Protein AF-A0A1Q7E9I1-F1 (afdb_monomer_lite)

Radius of gyration: 24.89 Å; chains: 1; bounding box: 31×32×66 Å

pLDDT: mean 88.18, std 7.86, range [52.44, 97.25]

Secondary structure (DSSP, 8-state):
-HHHHHTTS----HHHHHHHHHHTT-----PPPTTTT---HHHHHHHHS-HHHHHHHHHHHHHHHHHHHHHTT--

Structure (mmCIF, N/CA/C/O backbone):
data_AF-A0A1Q7E9I1-F1
#
_entry.id   AF-A0A1Q7E9I1-F1
#
loop_
_atom_site.group_PDB
_atom_site.id
_atom_site.type_symbol
_atom_site.label_atom_id
_atom_site.label_alt_id
_atom_site.label_comp_id
_atom_site.label_asym_id
_atom_site.label_entity_id
_atom_site.label_seq_id
_atom_site.pdbx_PDB_ins_code
_atom_site.Cartn_x
_atom_site.Cartn_y
_atom_site.Cartn_z
_atom_site.occupancy
_atom_site.B_iso_or_equiv
_atom_site.auth_seq_id
_atom_site.auth_comp_id
_atom_site.auth_asym_id
_atom_site.auth_atom_id
_atom_site.pdbx_PDB_model_num
ATOM 1 N N . MET A 1 1 ? 2.654 1.431 29.357 1.00 74.94 1 MET A N 1
ATOM 2 C CA . MET A 1 1 ? 1.865 0.526 28.493 1.00 74.94 1 MET A CA 1
ATOM 3 C C . MET A 1 1 ? 1.734 1.113 27.086 1.00 74.94 1 MET A C 1
ATOM 5 O O . MET A 1 1 ? 2.319 0.538 26.186 1.00 74.94 1 MET A O 1
ATOM 9 N N . ILE A 1 2 ? 1.121 2.293 26.893 1.00 88.25 2 ILE A N 1
ATOM 10 C CA . ILE A 1 2 ? 1.082 2.974 25.576 1.00 88.25 2 ILE A CA 1
ATOM 11 C C . ILE A 1 2 ? 2.471 3.395 25.064 1.00 88.25 2 ILE A C 1
ATOM 13 O O . ILE A 1 2 ? 2.819 3.120 23.925 1.00 88.25 2 ILE A O 1
ATOM 17 N N . SER A 1 3 ? 3.333 3.918 25.940 1.00 92.50 3 SER A N 1
ATOM 18 C CA . SER A 1 3 ? 4.664 4.395 25.541 1.00 92.50 3 SER A CA 1
ATOM 19 C C . SER A 1 3 ? 5.600 3.301 25.002 1.00 92.50 3 SER A C 1
ATOM 21 O O . SER A 1 3 ? 6.537 3.599 24.272 1.00 92.50 3 SER A O 1
ATOM 23 N N . ALA A 1 4 ? 5.363 2.024 25.331 1.00 94.00 4 ALA A N 1
ATOM 24 C CA . ALA A 1 4 ? 6.103 0.904 24.741 1.00 94.00 4 ALA A CA 1
ATOM 25 C C . ALA A 1 4 ? 5.638 0.605 23.306 1.00 94.00 4 ALA A C 1
ATOM 27 O O . ALA A 1 4 ? 6.467 0.288 22.457 1.00 94.00 4 ALA A O 1
ATOM 28 N N . ILE A 1 5 ? 4.338 0.760 23.033 1.00 93.44 5 ILE A N 1
ATOM 29 C CA . ILE A 1 5 ? 3.761 0.671 21.685 1.00 93.44 5 ILE A CA 1
ATOM 30 C C . ILE A 1 5 ? 4.305 1.817 20.821 1.00 93.44 5 ILE A C 1
ATOM 32 O O . ILE A 1 5 ? 4.808 1.574 19.731 1.00 93.44 5 ILE A O 1
ATOM 36 N N . GLU A 1 6 ? 4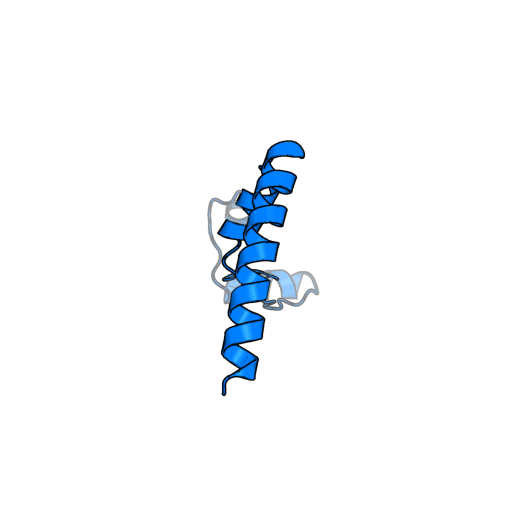.303 3.049 21.338 1.00 93.62 6 GLU A N 1
ATOM 37 C CA . GLU A 1 6 ? 4.809 4.234 20.621 1.00 93.62 6 GLU A CA 1
ATOM 38 C C . GLU A 1 6 ? 6.299 4.135 20.268 1.00 93.62 6 GLU A C 1
ATOM 40 O O . GLU A 1 6 ? 6.730 4.621 19.226 1.00 93.62 6 GLU A O 1
ATOM 45 N N . ARG A 1 7 ? 7.095 3.469 21.113 1.00 96.69 7 ARG A N 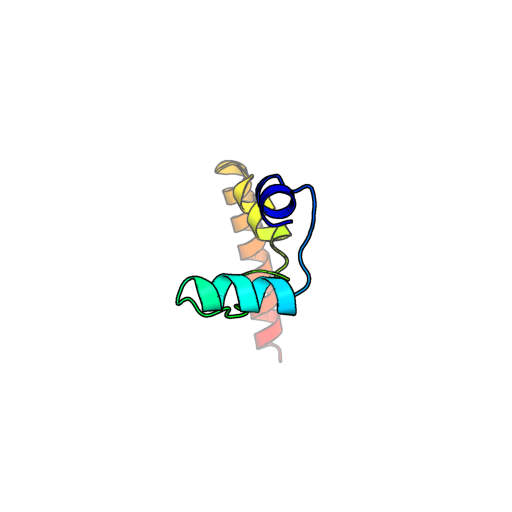1
ATOM 46 C CA . ARG A 1 7 ? 8.518 3.195 20.853 1.00 96.69 7 ARG A CA 1
ATOM 47 C C . ARG A 1 7 ? 8.762 1.948 19.994 1.00 96.69 7 ARG A C 1
ATOM 49 O O . ARG A 1 7 ? 9.916 1.566 19.821 1.00 96.69 7 ARG A O 1
ATOM 56 N N . GLY A 1 8 ? 7.716 1.271 19.518 1.00 94.88 8 GLY A N 1
ATOM 57 C CA . GLY A 1 8 ? 7.831 0.035 18.736 1.00 94.88 8 GLY A CA 1
ATOM 58 C C . GLY A 1 8 ? 8.366 -1.170 19.519 1.00 94.88 8 GLY A C 1
ATOM 59 O O . GLY A 1 8 ? 8.771 -2.162 18.926 1.00 94.88 8 GLY A O 1
ATOM 60 N N . GLN A 1 9 ? 8.382 -1.103 20.853 1.00 96.69 9 GLN A N 1
ATOM 61 C CA . GLN A 1 9 ? 8.844 -2.191 21.726 1.00 96.69 9 GLN A CA 1
ATOM 62 C C . GLN A 1 9 ? 7.758 -3.244 21.970 1.00 96.69 9 GLN A C 1
ATOM 64 O O . GLN A 1 9 ? 8.036 -4.309 22.520 1.00 96.69 9 GLN A O 1
ATOM 69 N N . GLN A 1 10 ? 6.518 -2.939 21.595 1.00 95.44 10 GLN A N 1
ATOM 70 C CA . GLN A 1 10 ? 5.382 -3.829 21.736 1.00 95.44 10 GLN A CA 1
ATOM 71 C C . GLN A 1 10 ? 4.501 -3.743 20.493 1.00 95.44 10 GLN A C 1
ATOM 73 O O . GLN A 1 10 ? 4.088 -2.653 20.107 1.00 95.44 10 GLN A O 1
ATOM 78 N N . ASP A 1 11 ? 4.157 -4.904 19.941 1.00 94.75 11 ASP A N 1
ATOM 79 C CA . ASP A 1 11 ? 3.143 -5.033 18.898 1.00 94.75 11 ASP A CA 1
ATOM 80 C C . ASP A 1 11 ? 1.765 -5.291 19.548 1.00 94.75 11 ASP A C 1
ATOM 82 O O . ASP A 1 11 ? 1.557 -6.340 20.177 1.00 94.75 11 ASP A O 1
ATOM 86 N N . PRO A 1 12 ? 0.835 -4.318 19.536 1.00 93.75 12 PRO A N 1
ATOM 87 C CA . PRO A 1 12 ? -0.475 -4.487 20.143 1.00 93.75 12 PRO A CA 1
ATOM 88 C C . PRO A 1 12 ? -1.347 -5.451 19.330 1.00 93.75 12 PRO A C 1
ATOM 90 O O . PRO A 1 12 ? -1.496 -5.332 18.119 1.00 93.75 12 PRO A O 1
ATOM 93 N N . ARG A 1 13 ? -2.040 -6.363 20.023 1.00 93.75 13 ARG A N 1
ATOM 94 C CA . ARG A 1 13 ? -3.108 -7.161 19.396 1.00 93.75 13 ARG A CA 1
ATOM 95 C C . ARG A 1 13 ? -4.234 -6.252 18.888 1.00 93.75 13 ARG A C 1
ATOM 97 O O . ARG A 1 13 ? -4.476 -5.194 19.471 1.00 93.75 13 ARG A O 1
ATOM 104 N N . HIS A 1 14 ? -4.992 -6.736 17.900 1.00 92.75 14 HIS A N 1
ATOM 105 C CA . HIS A 1 14 ? -6.129 -6.032 17.286 1.00 92.75 14 HIS A CA 1
ATOM 106 C C . HIS A 1 14 ? -7.035 -5.317 18.301 1.00 92.75 14 HIS A C 1
ATOM 108 O O . HIS A 1 14 ? -7.189 -4.105 18.234 1.00 92.75 14 HIS A O 1
ATOM 114 N N . GLY A 1 15 ? -7.560 -6.031 19.305 1.00 94.69 15 GLY A N 1
ATOM 115 C CA . GLY A 1 15 ? -8.477 -5.435 20.291 1.00 94.69 15 GLY A CA 1
ATOM 116 C C . GLY A 1 15 ? -7.848 -4.367 21.202 1.00 94.69 15 GLY A C 1
ATOM 117 O O . GLY A 1 15 ? -8.552 -3.600 21.852 1.00 94.69 15 GLY A O 1
ATOM 118 N N . THR A 1 16 ? -6.518 -4.290 21.292 1.00 95.12 16 THR A N 1
ATOM 119 C CA . THR A 1 16 ? -5.846 -3.160 21.955 1.00 95.12 16 THR A CA 1
ATOM 120 C C . THR A 1 16 ? -5.781 -1.953 21.027 1.00 95.12 16 THR A C 1
ATOM 122 O O . THR A 1 16 ? -6.058 -0.845 21.473 1.00 95.12 16 THR A O 1
ATOM 125 N N . LEU A 1 17 ? -5.468 -2.176 19.750 1.00 94.12 17 LEU A N 1
ATOM 126 C CA . LEU A 1 17 ? -5.452 -1.152 18.705 1.00 94.12 17 LEU A CA 1
ATOM 127 C C . LEU A 1 17 ? -6.833 -0.498 18.547 1.00 94.12 17 LEU A C 1
ATOM 129 O O . LEU A 1 17 ? -6.943 0.720 18.621 1.00 94.12 17 LEU A O 1
ATOM 133 N N . GLU A 1 18 ? -7.885 -1.307 18.454 1.00 95.69 18 GLU A N 1
ATOM 134 C CA . GLU A 1 18 ? -9.280 -0.862 18.353 1.00 95.69 18 GLU A CA 1
ATOM 135 C C . GLU A 1 18 ? -9.690 0.053 19.519 1.00 9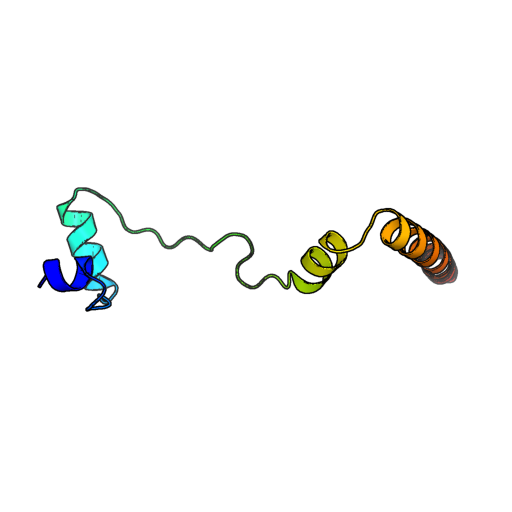5.69 18 GLU A C 1
ATOM 137 O O . GLU A 1 18 ? -10.215 1.141 19.302 1.00 95.69 18 GLU A O 1
ATOM 142 N N . ARG A 1 19 ? -9.362 -0.323 20.765 1.00 94.94 19 ARG A N 1
ATOM 143 C CA . ARG A 1 19 ? -9.656 0.503 21.952 1.00 94.94 19 ARG A CA 1
ATOM 144 C C . ARG A 1 19 ? -8.904 1.831 21.961 1.00 94.94 19 ARG A C 1
ATOM 146 O O . ARG A 1 19 ? -9.459 2.831 22.407 1.00 94.94 19 ARG A O 1
ATOM 153 N N . ILE A 1 20 ? -7.650 1.842 21.507 1.00 94.62 20 ILE A N 1
ATOM 154 C CA . ILE A 1 20 ? -6.848 3.069 21.420 1.00 94.62 20 ILE A CA 1
ATOM 155 C C . ILE A 1 20 ? -7.458 4.018 20.385 1.00 94.62 20 ILE A C 1
ATOM 157 O O . ILE A 1 20 ? -7.654 5.193 20.689 1.00 94.62 20 ILE A O 1
ATOM 161 N N . MET A 1 21 ? -7.798 3.509 19.197 1.00 95.25 21 MET A N 1
ATOM 162 C CA . MET A 1 21 ? -8.404 4.318 18.135 1.00 95.25 21 MET A CA 1
ATOM 163 C C . MET A 1 21 ? -9.771 4.859 18.563 1.00 95.25 21 MET A C 1
ATOM 165 O O . MET A 1 21 ? -10.010 6.060 18.448 1.00 95.25 21 MET A O 1
ATOM 169 N N . ALA A 1 22 ? -10.614 4.020 19.172 1.00 96.38 22 ALA A N 1
ATOM 170 C CA . ALA A 1 22 ? -11.919 4.437 19.679 1.00 96.38 22 ALA A CA 1
ATOM 171 C C . ALA A 1 22 ? -11.806 5.547 20.738 1.00 96.38 22 ALA A C 1
ATOM 173 O O . ALA A 1 22 ? -12.561 6.518 20.701 1.00 96.38 22 ALA A O 1
ATOM 174 N N . ALA A 1 23 ? -10.830 5.456 21.650 1.00 96.19 23 ALA A N 1
ATOM 175 C CA . ALA A 1 23 ? -10.573 6.502 22.642 1.00 96.19 23 ALA A CA 1
ATOM 176 C C . ALA A 1 23 ? -10.126 7.835 22.010 1.00 96.19 23 ALA A C 1
ATOM 178 O O . ALA A 1 23 ? -10.347 8.893 22.594 1.00 96.19 23 ALA A O 1
ATOM 179 N N . ALA A 1 24 ? -9.533 7.792 20.815 1.00 95.69 24 ALA A N 1
ATOM 180 C CA . ALA A 1 24 ? -9.183 8.965 20.016 1.00 95.69 24 ALA A CA 1
ATOM 181 C C . ALA A 1 24 ? -10.325 9.439 19.091 1.00 95.69 24 ALA A C 1
ATOM 183 O O . ALA A 1 24 ? -10.122 10.346 18.284 1.00 95.69 24 ALA A O 1
ATOM 184 N N . GLY A 1 25 ? -11.516 8.834 19.176 1.00 97.19 25 GLY A N 1
ATOM 185 C CA . GLY A 1 25 ? -12.639 9.132 18.285 1.00 97.19 25 GLY A CA 1
ATOM 186 C C . GLY A 1 25 ? -12.385 8.707 16.837 1.00 97.19 25 GLY A C 1
ATOM 187 O O . GLY A 1 25 ? -12.865 9.363 15.917 1.00 97.19 25 GLY A O 1
ATOM 188 N N . GLN A 1 26 ? -11.576 7.667 16.629 1.00 97.25 26 GLN A N 1
ATOM 189 C CA . GLN A 1 26 ? -11.244 7.096 15.325 1.00 97.25 26 GLN A CA 1
ATOM 190 C C . GLN A 1 26 ? -11.712 5.638 15.244 1.00 97.25 26 GLN A C 1
ATOM 192 O O . GLN A 1 26 ? -11.795 4.941 16.255 1.00 97.25 26 GLN A O 1
ATOM 197 N N . GLU A 1 27 ? -11.972 5.167 14.028 1.00 94.44 27 GLU A N 1
ATOM 198 C CA . GLU A 1 27 ? -12.318 3.774 13.736 1.00 94.44 27 GLU A CA 1
ATOM 199 C C . GLU A 1 27 ? -11.134 3.054 13.075 1.00 94.44 27 GLU A C 1
ATOM 201 O O . GLU A 1 27 ? -10.301 3.676 12.409 1.00 94.44 27 GLU A O 1
ATOM 206 N N . LEU A 1 28 ? -11.028 1.742 13.301 1.00 93.31 28 LEU A N 1
ATOM 207 C CA . LEU A 1 28 ? -9.986 0.909 12.712 1.00 93.31 28 LEU A CA 1
ATOM 208 C C . LEU A 1 28 ? -10.563 0.080 11.562 1.00 93.31 28 LEU A C 1
ATOM 210 O O . LEU A 1 28 ? -11.223 -0.926 11.799 1.00 93.31 28 LEU A O 1
ATOM 214 N N . ASP A 1 29 ? -10.221 0.454 10.331 1.00 91.75 29 ASP A N 1
ATOM 215 C CA . ASP A 1 29 ? -10.600 -0.294 9.133 1.00 91.75 29 ASP A CA 1
ATOM 216 C C . ASP A 1 29 ? -9.448 -1.134 8.579 1.00 91.75 29 ASP A C 1
ATOM 218 O O . ASP A 1 29 ? -8.318 -0.668 8.388 1.00 91.75 29 ASP A O 1
ATOM 222 N N . MET A 1 30 ? -9.754 -2.386 8.237 1.00 87.19 30 MET A N 1
ATOM 223 C CA . MET A 1 30 ? -8.841 -3.231 7.476 1.00 87.19 30 MET A CA 1
ATOM 224 C C . MET A 1 30 ? -9.019 -2.988 5.981 1.00 87.19 30 MET A C 1
ATOM 226 O O . MET A 1 30 ? -9.977 -3.450 5.365 1.00 87.19 30 MET A O 1
ATOM 230 N N . VAL A 1 31 ? -8.038 -2.325 5.375 1.00 87.81 31 VAL A N 1
ATOM 231 C CA . VAL A 1 31 ? -7.978 -2.150 3.923 1.00 87.81 31 VAL A CA 1
ATOM 232 C C . VAL A 1 31 ? -6.956 -3.095 3.306 1.00 87.81 31 VAL A C 1
ATOM 234 O O . VAL A 1 31 ? -5.822 -3.231 3.775 1.00 87.81 31 VAL A O 1
ATOM 237 N N . VAL A 1 32 ? -7.338 -3.742 2.205 1.00 83.56 32 VAL A N 1
ATOM 238 C CA . VAL A 1 32 ? -6.378 -4.482 1.385 1.00 83.56 32 VAL A CA 1
ATOM 239 C C . VAL A 1 32 ? -5.398 -3.474 0.798 1.00 83.56 32 VAL A C 1
ATOM 241 O O . VAL A 1 32 ? -5.789 -2.538 0.102 1.00 83.56 32 VAL A O 1
ATOM 244 N N . ARG A 1 33 ? -4.101 -3.660 1.057 1.00 82.38 33 ARG A N 1
ATOM 245 C CA . ARG A 1 33 ? -3.081 -2.824 0.420 1.00 82.38 33 ARG A CA 1
ATOM 246 C C . ARG A 1 33 ? -3.095 -3.073 -1.082 1.00 82.38 33 ARG A C 1
ATOM 248 O O . ARG A 1 33 ? -2.827 -4.191 -1.522 1.00 82.38 33 ARG A O 1
ATOM 255 N N . SER A 1 34 ? -3.333 -2.025 -1.866 1.00 79.19 34 SER A N 1
ATOM 256 C CA . SER A 1 34 ? -3.267 -2.100 -3.325 1.00 79.19 34 SER A CA 1
ATOM 257 C C . SER A 1 34 ? -1.930 -2.684 -3.790 1.00 79.19 34 SER A C 1
ATOM 259 O O . SER A 1 34 ? -0.842 -2.195 -3.468 1.00 79.19 34 SER A O 1
ATOM 261 N N . GLY A 1 35 ? -2.024 -3.779 -4.542 1.00 76.50 35 GLY A N 1
ATOM 262 C CA . GLY A 1 35 ? -0.888 -4.545 -5.045 1.00 76.50 35 GLY A CA 1
ATOM 263 C C . GLY A 1 35 ? -0.119 -5.364 -3.997 1.00 76.50 35 GLY A C 1
ATOM 264 O O . GLY A 1 35 ? 0.970 -5.849 -4.297 1.00 76.50 35 GLY A O 1
ATOM 265 N N . GLY A 1 36 ? -0.656 -5.541 -2.787 1.00 81.19 36 GLY A N 1
ATOM 266 C CA . GLY A 1 36 ? -0.249 -6.636 -1.906 1.00 81.19 36 GLY A CA 1
ATOM 267 C C . GLY A 1 36 ? -0.609 -7.978 -2.549 1.00 81.19 36 GLY A C 1
ATOM 268 O O . GLY A 1 36 ? -1.710 -8.136 -3.066 1.00 81.19 36 GLY A O 1
ATOM 269 N N . GLY A 1 37 ? 0.338 -8.917 -2.585 1.00 79.44 37 GLY A N 1
ATOM 270 C CA . GLY A 1 37 ? 0.150 -10.221 -3.237 1.00 79.44 37 GLY A CA 1
ATOM 271 C C . GLY A 1 37 ? 0.208 -10.205 -4.771 1.00 79.44 37 GLY A C 1
ATOM 272 O O . GLY A 1 37 ? 0.046 -11.252 -5.388 1.00 79.44 37 GLY A O 1
ATOM 273 N N . VAL A 1 38 ? 0.464 -9.053 -5.401 1.00 84.12 38 VAL A N 1
ATOM 274 C CA . VAL A 1 38 ? 0.718 -8.978 -6.847 1.00 84.12 38 VAL A CA 1
ATOM 275 C C . VAL A 1 38 ? 2.200 -9.229 -7.099 1.00 84.12 38 VAL A C 1
ATOM 277 O O . VAL A 1 38 ? 3.046 -8.535 -6.531 1.00 84.12 38 VAL A O 1
ATOM 280 N N . ASP A 1 39 ? 2.519 -10.186 -7.970 1.00 85.75 39 ASP A N 1
ATOM 281 C CA . ASP A 1 39 ? 3.884 -10.353 -8.464 1.00 85.75 39 ASP A CA 1
ATOM 282 C C . ASP A 1 39 ? 4.273 -9.135 -9.314 1.00 85.75 39 ASP A C 1
ATOM 284 O O . ASP A 1 39 ? 3.721 -8.882 -10.386 1.00 85.75 39 ASP A O 1
ATOM 288 N N . ARG A 1 40 ? 5.218 -8.346 -8.799 1.00 88.25 40 ARG A N 1
ATOM 289 C CA . ARG A 1 40 ? 5.732 -7.137 -9.455 1.00 88.25 40 ARG A CA 1
ATOM 290 C C . ARG A 1 40 ? 7.072 -7.368 -10.145 1.00 88.25 40 ARG A C 1
ATOM 292 O O . ARG A 1 40 ? 7.629 -6.406 -10.670 1.00 88.25 40 ARG A O 1
ATOM 299 N N . THR A 1 41 ? 7.587 -8.597 -10.155 1.00 90.50 41 THR A N 1
ATOM 300 C CA . THR A 1 41 ? 8.937 -8.926 -10.632 1.00 90.50 41 THR A CA 1
ATOM 301 C C . THR A 1 41 ? 9.158 -8.412 -12.049 1.00 90.50 41 THR A C 1
ATOM 303 O O . THR A 1 41 ? 10.009 -7.551 -12.259 1.00 90.50 41 THR A O 1
ATOM 306 N N . GLN A 1 42 ? 8.295 -8.797 -12.995 1.00 85.69 42 GLN A N 1
ATOM 307 C CA . GLN A 1 42 ? 8.417 -8.365 -14.392 1.00 85.69 42 GLN A CA 1
ATOM 308 C C . GLN A 1 42 ? 8.313 -6.846 -14.576 1.00 85.69 42 GLN A C 1
ATOM 310 O O . GLN A 1 42 ? 8.982 -6.276 -15.440 1.00 85.69 42 GLN A O 1
ATOM 315 N N . PHE A 1 43 ? 7.481 -6.174 -13.776 1.00 86.25 43 PHE A N 1
ATOM 316 C CA . PHE A 1 43 ? 7.340 -4.720 -13.842 1.00 86.25 43 PHE A CA 1
ATOM 317 C C . PHE A 1 43 ? 8.618 -4.025 -13.365 1.00 86.25 43 PHE A C 1
ATOM 319 O O . PHE A 1 43 ? 9.147 -3.156 -14.057 1.00 86.25 43 PHE A O 1
ATOM 326 N N . VAL A 1 44 ? 9.146 -4.447 -12.213 1.00 92.31 44 VAL A N 1
ATOM 327 C CA . VAL A 1 44 ? 10.383 -3.907 -11.635 1.00 92.31 44 VAL A CA 1
ATOM 328 C C . VAL A 1 44 ? 11.577 -4.174 -12.550 1.00 92.31 44 VAL A C 1
ATOM 330 O O . VAL A 1 44 ? 12.369 -3.267 -12.791 1.00 92.31 44 VAL A O 1
ATOM 333 N N . GLU A 1 45 ? 11.692 -5.379 -13.105 1.00 92.06 45 GLU A N 1
ATOM 334 C CA . GLU A 1 45 ? 12.745 -5.726 -14.065 1.00 92.06 45 GLU A CA 1
ATOM 335 C C . GLU A 1 45 ? 12.661 -4.866 -15.328 1.00 92.06 45 GLU A C 1
ATOM 337 O O . GLU A 1 45 ? 13.659 -4.288 -15.751 1.00 92.06 45 GLU A O 1
ATOM 342 N N . SER A 1 46 ? 11.460 -4.680 -15.879 1.00 88.62 46 SER A N 1
ATOM 343 C CA . SER A 1 46 ? 11.255 -3.853 -17.075 1.00 88.62 46 SER A CA 1
ATOM 344 C C . SER A 1 46 ? 11.580 -2.373 -16.854 1.00 88.62 46 SER A C 1
ATOM 346 O O . SER A 1 46 ? 11.941 -1.665 -17.799 1.00 88.62 46 SER A O 1
ATOM 348 N N . LEU A 1 47 ? 11.414 -1.864 -15.630 1.00 91.62 47 LEU A N 1
ATOM 349 C CA . LEU A 1 47 ? 11.791 -0.492 -15.275 1.00 91.62 47 LEU A CA 1
ATOM 350 C C . LEU A 1 47 ? 13.306 -0.296 -15.162 1.00 91.62 47 LEU A C 1
ATOM 352 O O . LEU A 1 47 ? 13.770 0.826 -15.332 1.00 91.62 47 LEU A O 1
ATOM 356 N N . ARG A 1 48 ? 14.074 -1.361 -14.901 1.00 94.69 48 ARG A N 1
ATOM 357 C CA . ARG A 1 48 ? 15.542 -1.302 -14.799 1.00 94.69 48 ARG A CA 1
ATOM 358 C C . ARG A 1 48 ? 16.248 -1.287 -16.155 1.00 94.69 48 ARG A C 1
ATOM 360 O O . ARG A 1 48 ? 17.428 -0.963 -16.207 1.00 94.69 48 ARG A O 1
ATOM 367 N N . LEU A 1 49 ? 15.544 -1.634 -17.230 1.00 93.75 49 LEU A N 1
ATOM 368 C CA . LEU A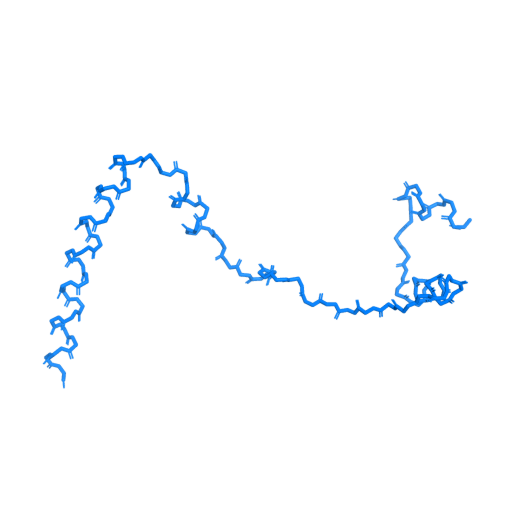 1 49 ? 16.102 -1.661 -18.580 1.00 93.75 49 LEU A CA 1
ATOM 369 C C . LEU A 1 49 ? 16.374 -0.247 -19.105 1.00 93.75 49 LEU A C 1
ATOM 371 O O . LEU A 1 49 ? 15.516 0.638 -19.031 1.00 93.75 49 LEU A O 1
ATOM 375 N N . THR A 1 50 ? 17.531 -0.068 -19.734 1.00 94.75 50 THR 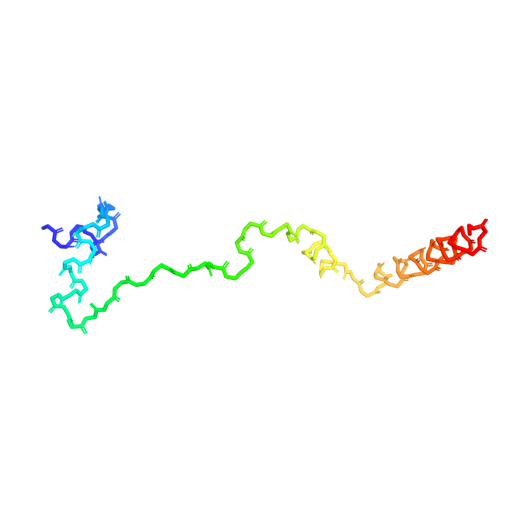A N 1
ATOM 376 C CA . THR A 1 50 ? 17.868 1.130 -20.508 1.00 94.75 50 THR A CA 1
ATOM 377 C C . THR A 1 50 ? 16.952 1.280 -21.733 1.00 94.75 50 THR A C 1
ATOM 379 O O . THR A 1 50 ? 16.345 0.303 -22.193 1.00 94.75 50 THR A O 1
ATOM 382 N N . PRO A 1 51 ? 16.849 2.485 -22.326 1.00 91.38 51 PRO A N 1
ATOM 383 C CA . PRO A 1 51 ? 16.077 2.683 -23.554 1.00 91.38 51 PRO A CA 1
ATOM 384 C C . PRO A 1 51 ? 16.468 1.723 -24.690 1.00 91.38 51 PRO A C 1
ATOM 386 O O . PRO A 1 51 ? 15.593 1.219 -25.395 1.00 91.38 51 PRO A O 1
ATOM 389 N N . GLU A 1 52 ? 17.759 1.419 -24.846 1.00 93.19 52 GLU A N 1
ATOM 390 C CA . GLU A 1 52 ? 18.241 0.507 -25.887 1.00 93.19 52 GLU A CA 1
ATOM 391 C C . GLU A 1 52 ? 17.819 -0.950 -25.627 1.00 93.19 52 GLU A C 1
ATOM 393 O O . GLU A 1 52 ? 17.334 -1.6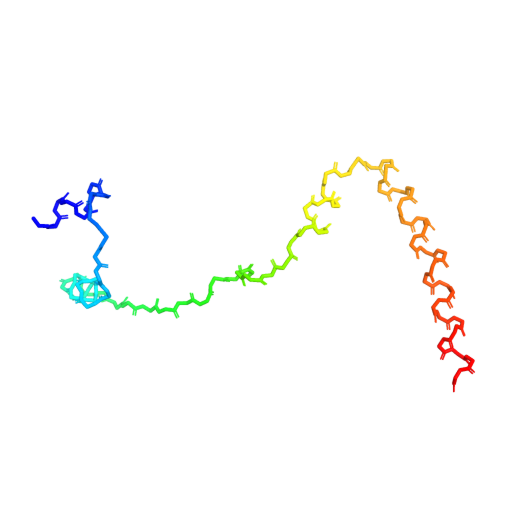37 -26.530 1.00 93.19 52 GLU A O 1
ATOM 398 N N . GLU A 1 53 ? 17.939 -1.424 -24.386 1.00 91.94 53 GLU A N 1
ATOM 399 C CA . GLU A 1 53 ? 17.502 -2.771 -23.996 1.00 91.94 53 GLU A CA 1
ATOM 400 C C . GLU A 1 53 ? 15.990 -2.939 -24.150 1.00 91.94 53 GLU A C 1
ATOM 402 O O . GLU A 1 53 ? 15.520 -3.967 -24.648 1.00 91.94 53 GLU A O 1
ATOM 407 N N . ARG A 1 54 ? 15.223 -1.895 -23.811 1.00 87.06 54 ARG A N 1
ATOM 408 C CA . ARG A 1 54 ? 13.776 -1.857 -24.045 1.00 87.06 54 ARG A CA 1
ATOM 409 C C . ARG A 1 54 ? 13.458 -2.032 -25.522 1.00 87.06 54 ARG A C 1
ATOM 411 O O . ARG A 1 54 ? 12.666 -2.907 -25.853 1.00 87.06 54 ARG A O 1
ATOM 418 N N . LEU A 1 55 ? 14.102 -1.273 -26.413 1.00 87.75 55 LEU A N 1
ATOM 419 C CA . LEU A 1 55 ? 13.891 -1.377 -27.864 1.00 87.75 55 LEU A CA 1
ATOM 420 C C . LEU A 1 55 ? 14.167 -2.792 -28.399 1.00 87.75 55 LEU A C 1
ATOM 422 O O . LEU A 1 55 ? 13.370 -3.320 -29.185 1.00 87.75 55 LEU A O 1
ATOM 426 N N . LYS A 1 56 ? 15.250 -3.435 -27.939 1.00 86.56 56 LYS A N 1
ATOM 427 C CA . LYS A 1 56 ? 15.579 -4.828 -28.294 1.00 86.56 56 LYS A CA 1
ATOM 428 C C . LYS A 1 56 ? 14.484 -5.797 -27.831 1.00 86.56 56 LYS A C 1
ATOM 430 O O . LYS A 1 56 ? 14.045 -6.647 -28.614 1.00 86.56 56 LYS A O 1
ATOM 435 N N . GLY A 1 57 ? 13.991 -5.623 -26.603 1.00 83.00 57 GLY A N 1
ATOM 436 C CA . GLY A 1 57 ? 12.882 -6.397 -26.040 1.00 83.00 57 GLY A CA 1
ATOM 437 C C . GLY A 1 57 ? 11.569 -6.229 -26.815 1.00 83.00 57 GLY A C 1
ATOM 438 O O . GLY A 1 57 ? 10.932 -7.222 -27.176 1.00 83.00 57 GLY A O 1
ATOM 439 N N . THR A 1 58 ? 11.185 -4.996 -27.164 1.00 82.06 58 THR A N 1
ATOM 440 C CA . THR A 1 58 ? 9.932 -4.714 -27.889 1.00 82.06 58 THR A CA 1
ATOM 441 C C . THR A 1 58 ? 9.915 -5.362 -29.272 1.00 82.06 58 THR A C 1
ATOM 443 O O . THR A 1 58 ? 8.900 -5.925 -29.690 1.00 82.06 58 THR A O 1
ATOM 446 N N . ALA A 1 59 ? 11.047 -5.343 -29.983 1.00 81.25 59 ALA A N 1
ATOM 447 C CA . ALA A 1 59 ? 11.166 -5.983 -31.290 1.00 81.25 59 ALA A CA 1
ATOM 448 C C . ALA A 1 59 ? 10.993 -7.513 -31.205 1.00 81.25 59 ALA A C 1
ATOM 450 O O . ALA A 1 59 ? 10.351 -8.116 -32.072 1.00 81.25 59 ALA A O 1
ATOM 451 N N . ALA A 1 60 ? 11.528 -8.147 -30.154 1.00 78.88 60 ALA A N 1
ATOM 452 C CA . ALA A 1 60 ? 11.333 -9.572 -29.891 1.00 78.88 60 ALA A CA 1
ATOM 453 C C . ALA A 1 60 ? 9.873 -9.898 -29.535 1.00 78.88 60 ALA A C 1
ATOM 455 O O . ALA A 1 60 ? 9.290 -10.813 -30.125 1.00 78.88 60 ALA A O 1
ATOM 456 N N . GLY A 1 61 ? 9.249 -9.093 -28.670 1.00 81.94 61 GLY A N 1
ATOM 457 C CA . GLY A 1 61 ? 7.835 -9.230 -28.312 1.00 81.94 61 GLY A CA 1
ATOM 458 C C . GLY A 1 61 ? 6.897 -9.101 -29.517 1.00 81.94 61 GLY A C 1
ATOM 459 O O . GLY A 1 61 ? 5.978 -9.903 -29.684 1.00 81.94 61 GLY A O 1
ATOM 460 N N . ALA A 1 62 ? 7.168 -8.161 -30.428 1.00 84.19 62 ALA A N 1
ATOM 461 C CA . ALA A 1 62 ? 6.376 -7.976 -31.644 1.00 84.19 62 ALA A CA 1
ATOM 462 C C . ALA A 1 62 ? 6.419 -9.197 -32.581 1.00 84.19 62 ALA A C 1
ATOM 464 O O . ALA A 1 62 ? 5.409 -9.541 -33.203 1.00 84.19 62 ALA A O 1
ATOM 465 N N . ARG A 1 63 ? 7.571 -9.877 -32.685 1.00 85.38 63 ARG A N 1
ATOM 466 C CA . ARG A 1 63 ? 7.700 -11.120 -33.465 1.00 85.38 63 ARG A CA 1
ATOM 467 C C . ARG A 1 63 ? 6.889 -12.253 -32.843 1.00 85.38 63 ARG A C 1
ATOM 469 O O . ARG A 1 63 ? 6.132 -12.908 -33.554 1.00 85.38 63 ARG A O 1
ATOM 476 N N . TRP A 1 64 ? 6.984 -12.432 -31.528 1.00 84.25 64 TRP A N 1
ATOM 477 C CA . TRP A 1 64 ? 6.219 -13.452 -30.811 1.00 84.25 64 TRP A CA 1
ATOM 478 C C . TRP A 1 64 ? 4.703 -13.226 -30.919 1.00 84.25 64 TRP A C 1
ATOM 480 O O . TRP A 1 64 ? 3.955 -14.150 -31.237 1.00 84.25 64 TRP A O 1
ATOM 490 N N . LEU A 1 65 ? 4.243 -11.977 -30.783 1.00 87.00 65 LEU A N 1
ATOM 491 C CA . LEU A 1 65 ? 2.825 -11.634 -30.909 1.00 87.00 65 LEU A CA 1
ATOM 492 C C . LEU A 1 65 ? 2.260 -11.976 -32.299 1.00 87.00 65 LEU A C 1
ATOM 494 O O . LEU A 1 65 ? 1.117 -12.424 -32.412 1.00 87.00 65 LEU A O 1
ATOM 498 N N . LYS A 1 66 ? 3.052 -11.805 -33.368 1.00 87.69 66 LYS A N 1
ATOM 499 C CA . LYS A 1 66 ? 2.659 -12.235 -34.721 1.00 87.69 66 LYS A CA 1
ATOM 500 C C . LYS A 1 66 ? 2.441 -13.749 -34.785 1.00 87.69 66 LYS A C 1
ATOM 502 O O . LYS A 1 66 ? 1.462 -14.180 -35.390 1.00 87.69 66 LYS A O 1
ATOM 507 N N . THR A 1 67 ? 3.296 -14.540 -34.139 1.00 86.19 67 THR A N 1
ATOM 508 C CA . THR A 1 67 ? 3.152 -16.003 -34.054 1.00 86.19 67 THR A CA 1
ATOM 509 C C . THR A 1 67 ? 1.879 -16.398 -33.310 1.00 86.19 67 THR A C 1
ATOM 511 O O . THR A 1 67 ? 1.079 -17.166 -33.841 1.00 86.19 67 THR A O 1
ATOM 514 N N . VAL A 1 68 ? 1.622 -15.806 -32.139 1.00 87.31 68 VAL A N 1
ATOM 515 C CA . VAL A 1 68 ? 0.407 -16.077 -31.347 1.00 87.31 68 VAL A CA 1
ATOM 516 C C . VAL A 1 68 ? -0.861 -15.718 -32.126 1.00 87.31 68 VAL A C 1
ATOM 518 O O . VAL A 1 68 ? -1.816 -16.494 -32.159 1.00 87.31 68 VAL A O 1
ATOM 521 N N . ARG A 1 69 ? -0.876 -14.574 -32.825 1.00 86.62 69 ARG A N 1
ATOM 522 C CA . ARG A 1 69 ? -2.023 -14.162 -33.655 1.00 86.62 69 ARG A CA 1
ATOM 523 C C . ARG A 1 69 ? -2.271 -15.103 -34.833 1.00 86.62 69 ARG A C 1
ATOM 525 O O . ARG A 1 69 ? -3.428 -15.306 -35.187 1.00 86.62 69 ARG A O 1
ATOM 532 N N . ARG A 1 70 ? -1.219 -15.664 -35.440 1.00 85.19 70 ARG A N 1
ATOM 533 C CA . ARG A 1 70 ? -1.348 -16.676 -36.504 1.00 85.19 70 ARG A CA 1
ATOM 534 C C . ARG A 1 70 ? -1.924 -17.980 -35.958 1.00 85.19 70 ARG A C 1
ATOM 536 O O . ARG A 1 70 ? -2.892 -18.474 -36.518 1.00 85.19 70 ARG A O 1
ATOM 543 N N . ALA A 1 71 ? -1.401 -18.472 -34.835 1.00 81.12 71 ALA A N 1
ATOM 544 C CA . ALA A 1 71 ? -1.906 -19.682 -34.184 1.00 81.12 71 ALA A CA 1
ATOM 545 C C . ALA A 1 71 ? -3.385 -19.552 -33.777 1.00 81.12 71 ALA A C 1
ATOM 547 O O . ALA A 1 71 ? -4.161 -20.483 -33.961 1.00 81.12 71 ALA A O 1
ATOM 548 N N . ARG A 1 72 ? -3.807 -18.369 -33.305 1.00 78.31 72 ARG A N 1
ATOM 549 C CA . ARG A 1 72 ? -5.209 -18.092 -32.950 1.00 78.31 72 ARG A CA 1
ATOM 550 C C . ARG A 1 72 ? -6.163 -18.017 -34.150 1.00 78.31 72 ARG A C 1
ATOM 552 O O . ARG A 1 72 ? -7.362 -18.074 -33.940 1.00 78.31 72 ARG A O 1
ATOM 559 N N . ARG A 1 73 ? -5.657 -17.825 -35.374 1.00 70.31 73 ARG A N 1
ATOM 560 C CA . ARG A 1 73 ? -6.464 -17.793 -36.612 1.00 70.31 73 ARG A CA 1
ATOM 561 C C . ARG A 1 73 ? -6.568 -19.153 -37.308 1.00 70.31 73 ARG A C 1
ATOM 563 O O . ARG A 1 73 ? -7.372 -19.286 -38.217 1.00 70.31 73 ARG A O 1
ATOM 570 N N . ALA A 1 74 ? -5.719 -20.110 -36.936 1.00 64.94 74 ALA A N 1
ATOM 571 C CA . ALA A 1 74 ? -5.730 -21.476 -37.463 1.00 64.94 74 ALA A CA 1
ATOM 572 C C . ALA A 1 74 ? -6.624 -22.431 -36.640 1.00 64.94 74 ALA A C 1
ATOM 574 O O . ALA A 1 74 ? -6.728 -23.607 -36.975 1.00 64.94 74 ALA A O 1
ATOM 575 N N . ARG A 1 75 ? -7.225 -21.923 -35.558 1.00 52.44 75 ARG A N 1
ATOM 576 C CA . ARG A 1 75 ? -8.323 -22.528 -34.798 1.00 52.44 75 ARG A CA 1
ATOM 577 C C . ARG A 1 75 ? -9.614 -21.816 -35.162 1.00 52.44 75 ARG A C 1
ATOM 579 O O . ARG A 1 75 ? -10.653 -22.501 -35.128 1.00 52.44 75 ARG A O 1
#

Sequence (75 aa):
MISAIERGQQDPRHGTLERIMAAAGQELDMVVRSGGGVDRTQFVESLRLTPEERLKGTAAGARWLKTVRRARRAR

Foldseek 3Di:
DVVCVVVVVDDDDPVVVQVVQVVVVHGDDDDDPVCVVPPCPVVVVQVPDDPVRNVVVVVVVVVVVVVVVVVVVVD